Protein AF-A0A261GB96-F1 (afdb_monomer_lite)

Secondary structure (DSSP, 8-state):
---HHHHHHHHHHHHHHHHHHHHHHHHHHHHT---TTTHHHHHHHHHHHHHHHHHHHHHHHHHHHHHH-HHHHHHHHHHHHHHHHHHHHH-----

InterPro domains:
  IPR011701 Major facilitator superfamily [PF07690] (6-87)
  IPR020846 Major facilitator superfamily domain [PS50850] (1-95)
  IPR036259 MFS transporter superfamily [G3DSA:1.20.1250.20] (1-94)
  IPR036259 MFS transporter superfamily [SSF103473] (4-88)

Organism: NCBI:txid1765219

Sequence (95 aa):
MPTTTGMYLFAGIAGLGYAVYSAVDQALLVDVLPNKEEAGKDLGILNLATTLGQMVGPIIMSAIVLSLGYAFAFPISIALAIIGCFFIQIIKNVK

pLDDT: mean 81.46, std 11.26, range [39.0, 93.06]

Radius of gyration: 16.74 Å; chains: 1; bounding box: 38×21×49 Å

Structure (mmCIF, N/CA/C/O backbone):
data_AF-A0A261GB96-F1
#
_entry.id   AF-A0A261GB96-F1
#
loop_
_atom_site.group_PDB
_atom_site.id
_atom_site.type_symbol
_atom_site.label_atom_id
_atom_site.label_alt_id
_atom_site.label_comp_id
_atom_site.label_asym_id
_atom_site.label_entity_id
_atom_site.label_seq_id
_atom_site.pdbx_PDB_ins_code
_atom_site.Cartn_x
_atom_site.Cartn_y
_atom_site.Cartn_z
_atom_site.occupancy
_atom_site.B_iso_or_equiv
_atom_site.auth_seq_id
_atom_site.auth_comp_id
_atom_site.auth_asym_id
_atom_site.auth_atom_id
_atom_site.pdbx_PDB_model_num
ATOM 1 N N . MET A 1 1 ? 9.415 -0.449 -20.858 1.00 54.28 1 MET A N 1
ATOM 2 C CA . MET A 1 1 ? 9.563 0.983 -20.516 1.00 54.28 1 MET A CA 1
ATOM 3 C C . MET A 1 1 ? 8.168 1.529 -20.258 1.00 54.28 1 MET A C 1
ATOM 5 O O . MET A 1 1 ? 7.298 1.232 -21.071 1.00 54.28 1 MET A O 1
ATOM 9 N N . PRO A 1 2 ? 7.908 2.217 -19.136 1.00 63.94 2 PRO A N 1
ATOM 10 C CA . PRO A 1 2 ? 6.594 2.801 -18.887 1.00 63.94 2 PRO A CA 1
ATOM 11 C C . PRO A 1 2 ? 6.275 3.849 -19.958 1.00 63.94 2 PRO A C 1
ATOM 13 O O . PRO A 1 2 ? 7.105 4.703 -20.257 1.00 63.94 2 PRO A O 1
ATOM 16 N N . THR A 1 3 ? 5.093 3.758 -20.564 1.00 85.88 3 THR A N 1
ATOM 17 C CA . THR A 1 3 ? 4.610 4.744 -21.536 1.00 85.88 3 THR A CA 1
ATOM 18 C C . THR A 1 3 ? 3.868 5.857 -20.806 1.00 85.88 3 THR A C 1
ATOM 20 O O . THR A 1 3 ? 3.208 5.612 -19.795 1.00 85.88 3 THR A O 1
ATOM 23 N N . THR A 1 4 ? 3.939 7.086 -21.317 1.00 84.50 4 THR A N 1
ATOM 24 C CA . THR A 1 4 ? 3.271 8.250 -20.712 1.00 84.50 4 THR A CA 1
ATOM 25 C C . THR A 1 4 ? 1.768 8.009 -20.542 1.00 84.50 4 THR A C 1
ATOM 27 O O . THR A 1 4 ? 1.207 8.271 -19.482 1.00 84.50 4 THR A O 1
ATOM 30 N N . THR A 1 5 ? 1.127 7.398 -21.543 1.00 87.44 5 THR A N 1
ATOM 31 C CA . THR A 1 5 ? -0.283 6.981 -21.486 1.00 87.44 5 THR A CA 1
ATOM 32 C C . THR A 1 5 ? -0.547 5.955 -20.382 1.00 87.44 5 THR A C 1
ATOM 34 O O . THR A 1 5 ? -1.534 6.080 -19.660 1.00 87.44 5 THR A O 1
ATOM 37 N N . GLY A 1 6 ? 0.339 4.968 -20.208 1.00 85.00 6 GLY A N 1
ATOM 38 C CA . GLY A 1 6 ? 0.225 3.975 -19.138 1.00 85.00 6 GLY A CA 1
ATOM 39 C C . GLY A 1 6 ? 0.334 4.599 -17.745 1.00 85.00 6 GLY A C 1
ATOM 40 O O . GLY A 1 6 ? -0.400 4.207 -16.843 1.00 85.00 6 GLY A O 1
ATOM 41 N N . MET A 1 7 ? 1.182 5.617 -17.586 1.00 85.69 7 MET A N 1
ATOM 42 C CA . MET A 1 7 ? 1.313 6.359 -16.328 1.00 85.69 7 MET A CA 1
ATOM 43 C C . MET A 1 7 ? 0.076 7.204 -16.010 1.00 85.69 7 MET A C 1
ATOM 45 O O . MET 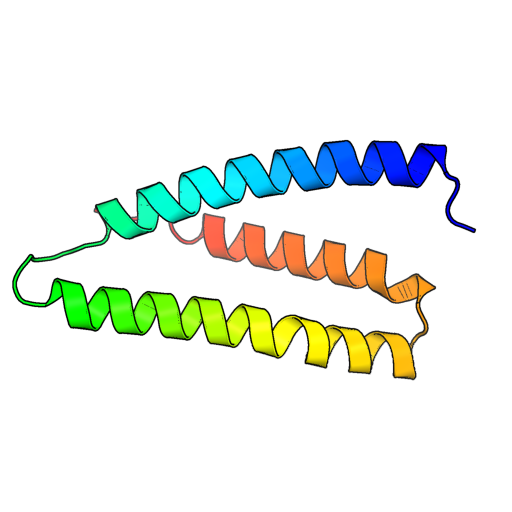A 1 7 ? -0.340 7.236 -14.855 1.00 85.69 7 MET A O 1
ATOM 49 N N . TYR A 1 8 ? -0.561 7.826 -17.007 1.00 89.44 8 TYR A N 1
ATOM 50 C CA . TYR A 1 8 ? -1.824 8.544 -16.793 1.00 89.44 8 TYR A CA 1
ATOM 51 C C . TYR A 1 8 ? -2.977 7.611 -16.407 1.00 89.44 8 TYR A C 1
ATOM 53 O O . TYR A 1 8 ? -3.726 7.915 -15.481 1.00 89.44 8 TYR A O 1
ATOM 61 N N . LEU A 1 9 ? -3.096 6.455 -17.069 1.00 89.12 9 LEU A N 1
ATOM 62 C CA . LEU A 1 9 ? -4.074 5.423 -16.705 1.00 89.12 9 LEU A CA 1
ATOM 63 C C . LEU A 1 9 ? -3.833 4.900 -15.286 1.00 89.12 9 LEU A C 1
ATOM 65 O O . LEU A 1 9 ? -4.770 4.814 -14.493 1.00 89.12 9 LEU A O 1
ATOM 69 N N . PHE A 1 10 ? -2.575 4.604 -14.953 1.00 86.31 10 PHE A N 1
ATOM 70 C CA . PHE A 1 10 ? -2.187 4.194 -13.608 1.00 86.31 10 PHE A CA 1
ATOM 71 C C . PHE A 1 10 ? -2.543 5.262 -12.573 1.00 86.31 10 PHE A C 1
ATOM 73 O O . PHE A 1 10 ? -3.186 4.938 -11.583 1.00 86.31 10 PHE A O 1
ATOM 80 N N . ALA A 1 11 ? -2.195 6.528 -12.813 1.00 86.75 11 ALA A N 1
ATOM 81 C CA . ALA A 1 11 ? -2.509 7.626 -11.905 1.00 86.75 11 ALA A CA 1
ATOM 82 C C . ALA A 1 11 ? -4.022 7.789 -11.692 1.00 86.75 11 ALA A C 1
ATOM 84 O O . ALA A 1 11 ? -4.454 8.000 -10.562 1.00 86.75 11 ALA A O 1
ATOM 85 N N . GLY A 1 12 ? -4.831 7.636 -12.746 1.00 92.44 12 GLY A N 1
ATOM 86 C CA . GLY A 1 12 ? -6.289 7.676 -12.638 1.00 92.44 12 GLY A CA 1
ATOM 87 C C . GLY A 1 12 ? -6.846 6.542 -11.774 1.00 92.44 12 GLY A C 1
ATOM 88 O O . GLY A 1 12 ? -7.605 6.792 -10.840 1.00 92.44 12 GLY A O 1
ATOM 89 N N . ILE A 1 13 ? -6.436 5.299 -12.040 1.00 90.50 13 ILE A N 1
ATOM 90 C CA . ILE A 1 13 ? -6.921 4.121 -11.302 1.00 90.50 13 ILE A CA 1
ATOM 91 C C . ILE A 1 13 ? -6.414 4.133 -9.855 1.00 90.50 13 ILE A C 1
ATOM 93 O O . ILE A 1 13 ? -7.198 3.949 -8.925 1.00 90.50 13 ILE A O 1
ATOM 97 N N . ALA A 1 14 ? -5.117 4.373 -9.657 1.00 86.62 14 ALA A N 1
ATOM 98 C CA . ALA A 1 14 ? -4.504 4.431 -8.336 1.00 86.62 14 ALA A CA 1
ATOM 99 C C . ALA A 1 14 ? -5.071 5.592 -7.511 1.00 86.62 14 ALA A C 1
ATOM 101 O O . ALA A 1 14 ? -5.370 5.407 -6.335 1.00 86.62 14 ALA A O 1
ATOM 102 N N . GLY A 1 15 ? -5.280 6.758 -8.129 1.00 88.50 15 GLY A N 1
ATOM 103 C CA . GLY A 1 15 ? -5.881 7.919 -7.477 1.00 88.50 15 GLY A CA 1
ATOM 104 C C . GLY A 1 15 ? -7.318 7.659 -7.030 1.00 88.50 15 GLY A C 1
ATOM 105 O O . GLY A 1 15 ? -7.653 7.927 -5.879 1.00 88.50 15 GLY A O 1
ATOM 106 N N . LEU A 1 16 ? -8.152 7.075 -7.898 1.00 92.50 16 LEU A N 1
ATOM 107 C CA . LEU A 1 16 ? -9.524 6.705 -7.535 1.00 92.50 16 LEU A CA 1
ATOM 108 C C . LEU A 1 16 ? -9.559 5.646 -6.428 1.00 92.50 16 LEU A C 1
ATOM 110 O O . LEU A 1 16 ? -10.297 5.804 -5.457 1.00 92.50 16 LEU A O 1
ATOM 114 N N . GLY A 1 17 ? -8.744 4.595 -6.541 1.00 87.06 17 GLY A N 1
ATOM 115 C CA . GLY A 1 17 ? -8.657 3.548 -5.522 1.00 87.06 17 GLY A CA 1
ATOM 116 C C . GLY A 1 17 ? -8.215 4.097 -4.166 1.00 87.06 17 GLY A C 1
ATOM 117 O O . GLY A 1 17 ? -8.832 3.793 -3.147 1.00 87.06 17 GLY A O 1
ATOM 118 N N . TYR A 1 18 ? -7.197 4.961 -4.158 1.00 87.69 18 TYR A N 1
ATOM 119 C CA . TYR A 1 18 ? -6.712 5.614 -2.946 1.00 87.69 18 TYR A CA 1
ATOM 120 C C . TYR A 1 18 ? -7.759 6.545 -2.326 1.00 87.69 18 TYR A C 1
ATOM 122 O O . TYR A 1 18 ? -7.935 6.530 -1.111 1.00 87.69 18 TYR A O 1
ATOM 130 N N . ALA A 1 19 ? -8.498 7.308 -3.138 1.00 88.75 19 ALA A N 1
ATOM 131 C CA . ALA A 1 19 ? -9.554 8.191 -2.646 1.00 88.75 19 ALA A CA 1
ATOM 132 C C . ALA A 1 19 ? -10.690 7.411 -1.966 1.00 88.75 19 ALA A C 1
ATOM 134 O O . ALA A 1 19 ? -11.112 7.773 -0.868 1.00 88.75 19 ALA A O 1
ATOM 135 N N . VAL A 1 20 ? -11.151 6.315 -2.581 1.00 89.94 20 VAL A N 1
ATOM 136 C CA . VAL A 1 20 ? -12.183 5.448 -1.986 1.00 89.94 20 VAL A CA 1
ATOM 137 C C . VAL A 1 20 ? -11.670 4.803 -0.701 1.00 89.94 20 VAL A C 1
ATOM 139 O O . VAL A 1 20 ? -12.357 4.849 0.317 1.00 89.94 20 VAL A O 1
ATOM 142 N N . TYR A 1 21 ? -10.453 4.250 -0.725 1.00 85.44 21 TYR A N 1
ATOM 143 C CA . TYR A 1 21 ? -9.830 3.651 0.455 1.00 85.44 21 TYR A CA 1
ATOM 144 C C . TYR A 1 21 ? -9.722 4.656 1.608 1.00 85.44 21 TYR A C 1
ATOM 146 O O . TYR A 1 21 ? -10.183 4.375 2.709 1.00 85.44 21 TYR A O 1
ATOM 154 N N . SER A 1 22 ? -9.181 5.848 1.345 1.00 85.12 22 SER A N 1
ATOM 155 C CA . SER A 1 22 ? -9.003 6.882 2.365 1.00 85.12 22 SER A CA 1
ATOM 156 C C . SER A 1 22 ? -10.331 7.373 2.943 1.00 85.12 22 SER A C 1
ATOM 158 O O . SER A 1 22 ? -10.377 7.697 4.126 1.00 85.12 22 SER A O 1
ATOM 160 N N . ALA A 1 23 ? -11.398 7.446 2.141 1.00 86.88 23 ALA A N 1
ATOM 161 C CA . ALA A 1 23 ? -12.715 7.849 2.630 1.00 86.88 23 ALA A CA 1
ATOM 162 C C . ALA A 1 23 ? -13.313 6.801 3.586 1.00 86.88 23 ALA A C 1
ATOM 164 O O . ALA A 1 23 ? -13.861 7.15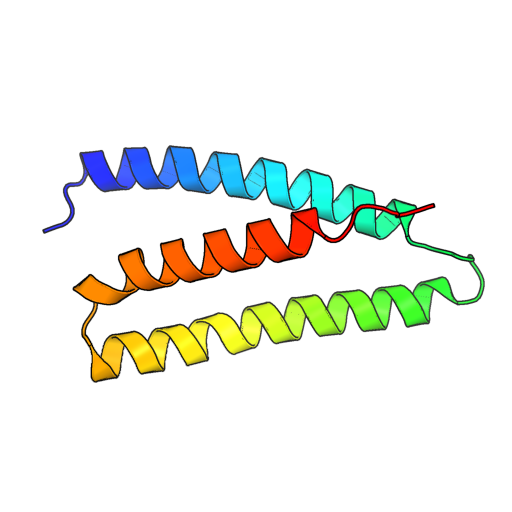7 4.627 1.00 86.88 23 ALA A O 1
ATOM 165 N N . VAL A 1 24 ? -13.177 5.513 3.253 1.00 84.31 24 VAL A N 1
ATOM 166 C CA . VAL A 1 24 ? -13.664 4.406 4.093 1.00 84.31 24 VAL A CA 1
ATOM 167 C C . VAL A 1 24 ? -12.832 4.264 5.368 1.00 84.31 24 VAL A C 1
ATOM 169 O O . VAL A 1 24 ? -13.402 4.084 6.438 1.00 84.31 24 VAL A O 1
ATOM 172 N N . ASP A 1 25 ? -11.507 4.385 5.274 1.00 83.50 25 ASP A N 1
ATOM 173 C CA . ASP A 1 25 ? -10.592 4.319 6.422 1.00 83.50 25 ASP A CA 1
ATOM 174 C C . ASP A 1 25 ? -10.885 5.429 7.445 1.00 83.50 25 ASP A C 1
ATOM 176 O O . ASP A 1 25 ? -11.000 5.161 8.640 1.00 83.50 25 ASP A O 1
ATOM 180 N N . GLN A 1 26 ? -11.123 6.660 6.975 1.00 79.00 26 GLN A N 1
ATOM 181 C CA . GLN A 1 26 ? -11.523 7.766 7.849 1.00 79.00 26 GLN A CA 1
ATOM 182 C C . GLN A 1 26 ? -12.879 7.529 8.519 1.00 79.00 26 GLN A C 1
ATOM 184 O O . GLN A 1 26 ? -13.027 7.842 9.698 1.00 79.00 26 GLN A O 1
ATOM 189 N N . ALA A 1 27 ? -13.858 6.976 7.797 1.00 82.12 27 ALA A N 1
ATOM 190 C CA . ALA A 1 27 ? -15.156 6.639 8.378 1.00 82.12 27 ALA A CA 1
ATOM 191 C C . ALA A 1 27 ? -15.020 5.547 9.453 1.00 82.12 27 ALA A C 1
ATOM 193 O O . ALA A 1 27 ? -15.491 5.731 10.572 1.00 82.12 27 ALA A O 1
ATOM 194 N N . LEU A 1 28 ? -14.286 4.470 9.153 1.00 77.19 28 LEU A N 1
ATOM 195 C CA . LEU A 1 28 ? -13.997 3.388 10.097 1.00 77.19 28 LEU A CA 1
ATOM 196 C C . LEU A 1 28 ? -13.313 3.901 11.359 1.00 77.19 28 LEU A C 1
ATOM 198 O O . LEU A 1 28 ? -13.716 3.526 12.451 1.00 77.19 28 LEU A O 1
ATOM 202 N N . LEU A 1 29 ? -12.309 4.768 11.227 1.00 72.31 29 LEU A N 1
ATOM 203 C CA . LEU A 1 29 ? -11.587 5.340 12.362 1.00 72.31 29 LEU A CA 1
ATOM 204 C C . LEU A 1 29 ? -12.504 6.154 13.291 1.00 72.31 29 LEU A C 1
ATOM 206 O O . LEU A 1 29 ? -12.284 6.172 14.501 1.00 72.31 29 LEU A O 1
ATOM 210 N N . VAL A 1 30 ? -13.530 6.806 12.740 1.00 71.31 30 VAL A N 1
ATOM 211 C CA . VAL A 1 30 ? -14.548 7.514 13.526 1.00 71.31 30 VAL A CA 1
ATOM 212 C C . VAL A 1 30 ? -15.554 6.543 14.150 1.00 71.31 30 VAL A C 1
ATOM 214 O O . VAL A 1 30 ? -15.914 6.731 15.309 1.00 71.31 30 VAL A O 1
ATOM 217 N N . ASP A 1 31 ? -15.972 5.501 13.430 1.00 71.62 31 ASP A N 1
ATOM 218 C CA . ASP A 1 31 ? -16.952 4.515 13.910 1.00 71.62 31 ASP A CA 1
ATOM 219 C C . ASP A 1 31 ? -16.381 3.576 14.989 1.00 71.62 31 ASP A C 1
ATOM 221 O O . ASP A 1 31 ? -17.098 3.180 15.906 1.00 71.62 31 ASP A O 1
ATOM 225 N N . VAL A 1 32 ? -15.084 3.246 14.935 1.00 66.44 32 VAL A N 1
ATOM 226 C CA . VAL A 1 32 ? -14.417 2.384 15.933 1.00 66.44 32 VAL A CA 1
ATOM 227 C C . VAL A 1 32 ? -14.033 3.112 17.216 1.00 66.44 32 VAL A C 1
ATOM 229 O O . VAL A 1 32 ? -13.457 2.479 18.098 1.00 66.44 32 VAL A O 1
ATOM 232 N N . LEU A 1 33 ? -14.314 4.414 17.341 1.00 63.62 33 LEU A N 1
ATOM 233 C CA . LEU A 1 33 ? -14.094 5.161 18.579 1.00 63.62 33 LEU A CA 1
ATOM 234 C C . LEU A 1 33 ? -15.040 4.634 19.672 1.00 63.62 33 LEU A C 1
ATOM 236 O O . LEU A 1 33 ? -16.221 4.986 19.675 1.00 63.62 33 LEU A O 1
ATOM 240 N N . PRO A 1 34 ? -14.555 3.828 20.638 1.00 57.22 34 PRO A N 1
ATOM 241 C CA . PRO A 1 34 ? -15.441 3.066 21.514 1.00 57.22 34 PRO A CA 1
ATOM 242 C C . PRO A 1 34 ? -16.035 3.933 22.628 1.00 57.22 34 PRO A C 1
ATOM 244 O O . PRO A 1 34 ? -17.119 3.644 23.132 1.00 57.22 34 PRO A O 1
ATOM 247 N N . ASN A 1 35 ? -15.313 4.976 23.064 1.00 58.84 35 ASN A N 1
ATOM 248 C CA . ASN A 1 35 ? -15.731 5.824 24.177 1.00 58.84 35 ASN A CA 1
ATOM 249 C C . ASN A 1 35 ? -14.976 7.162 24.230 1.00 58.84 35 ASN A C 1
ATOM 251 O O . ASN A 1 35 ? -13.763 7.215 24.034 1.00 58.84 35 ASN A O 1
ATOM 255 N N . LYS A 1 36 ? -15.674 8.254 24.565 1.00 62.00 36 LYS A N 1
ATOM 256 C CA . LYS A 1 36 ? -15.097 9.616 24.595 1.00 62.00 36 LYS A CA 1
ATOM 257 C C . LYS A 1 36 ? -14.015 9.825 25.665 1.00 62.00 36 LYS A C 1
ATOM 259 O O . LYS A 1 36 ? -13.232 10.759 25.527 1.00 62.00 36 LYS A O 1
ATOM 264 N N . GLU A 1 37 ? -13.950 8.976 26.691 1.00 67.12 37 GLU A N 1
ATOM 265 C CA . GLU A 1 37 ? -12.928 9.053 27.750 1.00 67.12 37 GLU A CA 1
ATOM 266 C C . GLU A 1 37 ? -11.559 8.487 27.327 1.00 67.12 37 GLU A C 1
ATOM 268 O O . GLU A 1 37 ? -10.537 9.031 27.737 1.00 67.12 37 GLU A O 1
ATOM 273 N N . GLU A 1 38 ? -11.511 7.456 26.470 1.00 67.06 38 GLU A N 1
ATOM 274 C CA . GLU A 1 38 ? -10.252 6.855 25.977 1.00 67.06 38 GLU A CA 1
ATOM 275 C C . GLU A 1 38 ? -9.943 7.174 24.503 1.00 67.06 38 GLU A C 1
ATOM 277 O O . GLU A 1 38 ? -8.869 6.831 24.008 1.00 67.06 38 GLU A O 1
ATOM 282 N N . ALA A 1 39 ? -10.829 7.907 23.819 1.00 68.44 39 ALA A N 1
ATOM 283 C CA . ALA A 1 39 ? -10.713 8.266 22.404 1.00 68.44 39 ALA A CA 1
ATOM 284 C C . ALA A 1 39 ? -9.331 8.816 22.013 1.00 68.44 39 ALA A C 1
ATOM 286 O O . ALA A 1 39 ? -8.803 8.469 20.963 1.00 68.44 39 ALA A O 1
ATOM 287 N N . GLY A 1 40 ? -8.707 9.642 22.860 1.00 75.81 40 GLY A N 1
ATOM 288 C CA . GLY A 1 40 ? -7.370 10.179 22.587 1.00 75.81 40 GLY A CA 1
ATOM 289 C C . GLY A 1 40 ? -6.269 9.109 22.564 1.00 75.81 40 GLY A C 1
ATOM 290 O O . GLY A 1 40 ? -5.364 9.183 21.734 1.00 75.81 40 GLY A O 1
ATOM 291 N N . LYS A 1 41 ? -6.357 8.098 23.438 1.00 78.56 41 LYS A N 1
ATOM 292 C CA . LYS A 1 41 ? -5.405 6.978 23.504 1.00 78.56 41 LYS A CA 1
ATOM 293 C C . LYS A 1 41 ? -5.568 6.075 22.283 1.00 78.56 41 LYS A C 1
ATOM 295 O O . LYS A 1 41 ? -4.578 5.759 21.628 1.00 78.56 41 LYS A O 1
ATOM 300 N N . ASP A 1 42 ? -6.807 5.737 21.940 1.00 79.69 42 ASP A N 1
ATOM 301 C CA . ASP A 1 42 ? -7.109 4.835 20.825 1.00 79.69 42 ASP A CA 1
ATOM 302 C C . ASP A 1 42 ? -6.794 5.488 19.473 1.00 79.69 42 ASP A C 1
ATOM 304 O O . ASP A 1 42 ? -6.119 4.885 18.637 1.00 79.69 42 ASP A O 1
ATOM 308 N N . LEU A 1 43 ? -7.153 6.765 19.287 1.00 80.06 43 LEU A N 1
ATOM 309 C CA . LEU A 1 43 ? -6.741 7.547 18.115 1.00 80.06 43 LEU A CA 1
ATOM 310 C C . LEU A 1 43 ? -5.224 7.707 18.032 1.00 80.06 43 LEU A C 1
ATOM 312 O O . LEU A 1 43 ? -4.670 7.718 16.932 1.00 80.06 43 LEU A O 1
ATOM 316 N N . GLY A 1 44 ? -4.542 7.831 19.173 1.00 84.31 44 GLY A N 1
ATOM 317 C CA . GLY A 1 44 ? -3.083 7.856 19.235 1.00 84.31 44 GLY A CA 1
ATOM 318 C C . GLY A 1 44 ? -2.462 6.550 18.734 1.00 84.31 44 GLY A C 1
ATOM 319 O O . GLY A 1 44 ? -1.530 6.587 17.930 1.00 84.31 44 GLY A O 1
ATOM 320 N N . ILE A 1 45 ? -3.009 5.401 19.144 1.00 85.56 45 ILE A N 1
ATOM 321 C CA . ILE A 1 45 ? -2.562 4.073 18.695 1.00 85.56 45 ILE A CA 1
ATOM 322 C C . ILE A 1 45 ? -2.844 3.877 17.201 1.00 85.56 45 ILE A C 1
ATOM 324 O O . ILE A 1 45 ? -1.953 3.435 16.472 1.00 85.56 45 ILE A O 1
ATOM 328 N N . LEU A 1 46 ? -4.039 4.246 16.729 1.00 82.00 46 LEU A N 1
ATOM 329 C CA . LEU A 1 46 ? -4.396 4.167 15.309 1.00 82.00 46 LEU A CA 1
ATOM 330 C C . LEU A 1 46 ? -3.463 5.032 14.450 1.00 82.00 46 LEU A C 1
ATOM 332 O O . LEU A 1 46 ? -2.903 4.548 13.468 1.00 82.00 46 LEU A O 1
ATOM 336 N N . ASN A 1 47 ? -3.206 6.280 14.852 1.00 85.50 47 ASN A N 1
ATOM 337 C CA . ASN A 1 47 ? -2.270 7.152 14.137 1.00 85.50 47 ASN A CA 1
ATOM 338 C C . ASN A 1 47 ? -0.831 6.626 14.163 1.00 85.50 47 ASN A C 1
ATOM 340 O O . ASN A 1 47 ? -0.127 6.725 13.153 1.00 85.50 47 ASN A O 1
ATOM 344 N N . LEU A 1 48 ? -0.383 6.054 15.286 1.00 90.38 48 LEU A N 1
ATOM 345 C CA . LEU A 1 48 ? 0.921 5.394 15.375 1.00 90.38 48 LEU A CA 1
ATOM 346 C C . LEU A 1 48 ? 1.017 4.231 14.386 1.00 90.38 48 LEU A C 1
ATOM 348 O O . LEU A 1 48 ? 1.996 4.157 13.647 1.00 90.38 48 LEU A O 1
ATOM 352 N N . ALA A 1 49 ? 0.006 3.363 14.323 1.00 87.75 49 ALA A N 1
ATOM 353 C CA . ALA A 1 49 ? -0.026 2.244 13.384 1.00 87.75 49 ALA A CA 1
ATOM 354 C C . ALA A 1 49 ? 0.033 2.723 11.923 1.00 87.75 49 ALA A C 1
ATOM 356 O O . ALA A 1 49 ? 0.860 2.234 11.149 1.00 87.75 49 ALA A O 1
ATOM 357 N N . THR A 1 50 ? -0.764 3.734 11.563 1.00 86.88 50 THR A N 1
ATOM 358 C CA . THR A 1 50 ? -0.749 4.338 10.221 1.00 86.88 50 THR A CA 1
ATOM 359 C C . THR A 1 50 ? 0.615 4.942 9.888 1.00 86.88 50 THR A C 1
ATOM 361 O O . THR A 1 50 ? 1.168 4.684 8.816 1.00 86.88 50 THR A O 1
ATOM 364 N N . THR A 1 51 ? 1.200 5.697 10.819 1.00 90.50 51 THR A N 1
ATOM 365 C CA . THR A 1 51 ? 2.511 6.340 10.6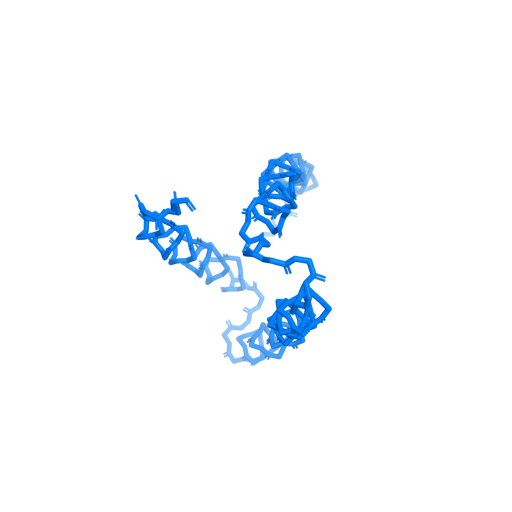37 1.00 90.50 51 THR A CA 1
ATOM 366 C C . THR A 1 51 ? 3.620 5.303 10.473 1.00 90.50 51 THR A C 1
ATOM 368 O O . THR A 1 51 ? 4.443 5.416 9.564 1.00 90.50 51 THR A O 1
ATOM 371 N N . LEU A 1 52 ? 3.623 4.260 11.308 1.00 90.31 52 LEU A N 1
ATOM 372 C CA . LEU A 1 52 ? 4.573 3.153 11.208 1.00 90.31 52 LEU A CA 1
ATOM 373 C C . LEU A 1 52 ? 4.450 2.443 9.857 1.00 90.31 52 LEU A C 1
ATOM 375 O O . LEU A 1 52 ? 5.467 2.194 9.212 1.00 90.31 52 LEU A O 1
ATOM 379 N N . GLY A 1 53 ? 3.228 2.179 9.387 1.00 87.88 53 GLY A N 1
ATOM 380 C CA . GLY A 1 53 ? 2.993 1.586 8.070 1.00 87.88 53 GLY A CA 1
ATOM 381 C C . GLY A 1 53 ? 3.573 2.431 6.932 1.00 87.88 53 GLY A C 1
ATOM 382 O O . GLY A 1 53 ? 4.319 1.915 6.094 1.00 87.88 53 GLY A O 1
ATOM 383 N N . GLN A 1 54 ? 3.301 3.740 6.934 1.00 88.12 54 GLN A N 1
ATOM 384 C CA . GLN A 1 54 ? 3.845 4.670 5.936 1.00 88.12 54 GLN A CA 1
ATOM 385 C C . GLN A 1 54 ? 5.373 4.782 6.004 1.00 88.12 54 GLN A C 1
ATOM 387 O O . GLN A 1 54 ? 6.016 4.936 4.970 1.00 88.12 54 GLN A O 1
ATOM 392 N N . MET A 1 55 ? 5.969 4.662 7.191 1.00 93.06 55 MET A N 1
ATOM 393 C CA . MET A 1 55 ? 7.424 4.687 7.364 1.00 93.06 55 MET A CA 1
ATOM 394 C C . MET A 1 55 ? 8.093 3.401 6.857 1.00 93.06 55 MET A C 1
ATOM 396 O O . MET A 1 55 ? 9.155 3.452 6.236 1.00 93.06 55 MET A O 1
ATOM 400 N N . VAL A 1 56 ? 7.476 2.244 7.101 1.00 91.25 56 VAL A N 1
ATOM 401 C CA . VAL A 1 56 ? 8.015 0.935 6.704 1.00 91.25 56 VAL A CA 1
ATOM 402 C C . VAL A 1 56 ? 7.890 0.702 5.193 1.00 91.25 56 VAL A C 1
ATOM 404 O O . VAL A 1 56 ? 8.761 0.060 4.601 1.00 91.25 56 VAL A O 1
ATOM 407 N N . GLY A 1 57 ? 6.867 1.265 4.541 1.00 88.19 57 GLY A N 1
ATOM 408 C CA . GLY A 1 57 ? 6.631 1.116 3.100 1.00 88.19 57 GLY A CA 1
ATOM 409 C C . GLY A 1 57 ? 7.854 1.442 2.222 1.00 88.19 57 GLY A C 1
ATOM 410 O O . GLY A 1 57 ? 8.319 0.563 1.491 1.00 88.19 57 GLY A O 1
ATOM 411 N N . PRO A 1 58 ? 8.432 2.657 2.303 1.00 90.56 58 PRO A N 1
ATOM 412 C CA . PRO A 1 58 ? 9.631 3.034 1.557 1.00 90.56 58 PRO A CA 1
ATOM 413 C C . PRO A 1 58 ? 10.855 2.171 1.872 1.00 90.56 58 PRO A C 1
ATOM 415 O O . PRO A 1 58 ? 11.662 1.925 0.980 1.00 90.56 58 PRO A O 1
ATOM 418 N N . ILE A 1 59 ? 10.995 1.685 3.109 1.00 92.19 59 ILE A N 1
ATOM 419 C CA . ILE A 1 59 ? 12.121 0.829 3.517 1.00 92.19 59 ILE A CA 1
ATOM 420 C C . ILE A 1 59 ? 12.041 -0.517 2.792 1.00 92.19 59 ILE A C 1
ATOM 422 O O . ILE A 1 59 ? 13.015 -0.945 2.168 1.00 92.19 59 ILE A O 1
ATOM 426 N N . ILE A 1 60 ? 10.865 -1.151 2.816 1.00 89.75 60 ILE A N 1
ATOM 427 C CA . ILE A 1 60 ? 10.610 -2.405 2.098 1.00 89.75 60 ILE A CA 1
ATOM 428 C C . ILE A 1 60 ? 10.791 -2.192 0.592 1.00 89.75 60 ILE A C 1
ATOM 430 O O . ILE A 1 60 ? 11.477 -2.974 -0.066 1.00 89.75 60 ILE A O 1
ATOM 434 N N . MET A 1 61 ? 10.231 -1.106 0.049 1.00 88.69 61 MET A N 1
ATOM 435 C CA . MET A 1 61 ? 10.341 -0.790 -1.374 1.00 88.69 61 MET A CA 1
ATOM 436 C C . MET A 1 61 ? 11.795 -0.571 -1.805 1.00 88.69 61 MET A C 1
ATOM 438 O O . MET A 1 61 ? 12.221 -1.099 -2.829 1.00 88.69 61 MET A O 1
ATOM 442 N N . SER A 1 62 ? 12.577 0.160 -1.010 1.00 90.56 62 SER A N 1
ATOM 443 C CA . SER A 1 62 ? 14.001 0.389 -1.261 1.00 90.56 62 SER A CA 1
ATOM 444 C C . SER A 1 62 ? 14.778 -0.929 -1.305 1.00 90.56 62 SER A C 1
ATOM 446 O O . SER A 1 62 ? 15.496 -1.189 -2.271 1.00 90.56 62 SER A O 1
ATOM 448 N N . ALA A 1 63 ? 14.567 -1.813 -0.325 1.00 90.25 63 ALA A N 1
ATOM 449 C CA . ALA A 1 63 ? 15.211 -3.126 -0.288 1.00 90.25 63 ALA A CA 1
ATOM 450 C C . ALA A 1 63 ? 14.861 -3.990 -1.515 1.00 90.25 63 ALA A C 1
ATOM 452 O O . ALA A 1 63 ? 15.735 -4.646 -2.089 1.00 90.25 63 ALA A O 1
ATOM 453 N N . ILE A 1 64 ? 13.600 -3.961 -1.956 1.00 89.50 64 ILE A N 1
ATOM 454 C CA . ILE A 1 64 ? 13.141 -4.669 -3.160 1.00 89.50 64 ILE A CA 1
ATOM 455 C C . ILE A 1 64 ? 13.816 -4.107 -4.413 1.00 89.50 64 ILE A C 1
ATOM 457 O O . ILE A 1 64 ? 14.350 -4.866 -5.220 1.00 89.50 64 ILE A O 1
ATOM 461 N N . VAL A 1 65 ? 13.817 -2.784 -4.584 1.00 90.12 65 VAL A N 1
ATOM 462 C CA . VAL A 1 65 ? 14.386 -2.144 -5.778 1.00 90.12 65 VAL A CA 1
ATOM 463 C C . VAL A 1 65 ? 15.896 -2.370 -5.860 1.00 90.12 65 VAL A C 1
ATOM 465 O O . VAL A 1 65 ? 16.400 -2.633 -6.950 1.00 90.12 65 VAL A O 1
ATOM 468 N N . LEU A 1 66 ? 16.610 -2.324 -4.731 1.00 91.19 66 LEU A N 1
ATOM 469 C CA . LEU A 1 66 ? 18.056 -2.564 -4.679 1.00 91.19 66 LEU A CA 1
ATOM 470 C C . LEU A 1 66 ? 18.441 -4.017 -5.002 1.00 91.19 66 LEU A C 1
ATOM 472 O O . LEU A 1 66 ? 19.519 -4.244 -5.543 1.00 91.19 66 LEU A O 1
ATOM 476 N N . SER A 1 67 ? 17.585 -4.991 -4.682 1.00 89.38 67 SER A N 1
ATOM 477 C CA . SER A 1 67 ? 17.880 -6.423 -4.859 1.00 89.38 67 SER A CA 1
ATOM 478 C C . SER A 1 67 ? 17.361 -7.006 -6.176 1.00 89.38 67 SER A C 1
ATOM 480 O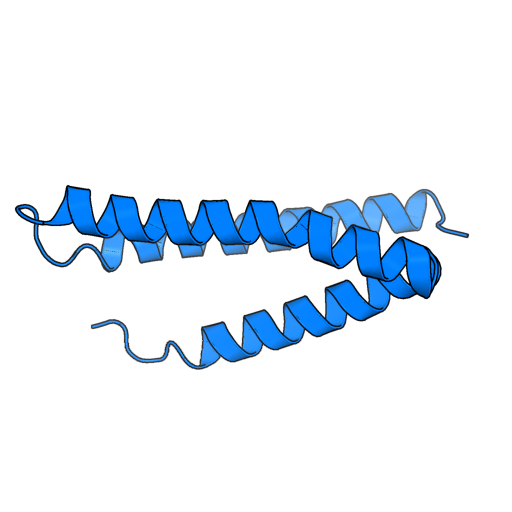 O . SER A 1 67 ? 18.058 -7.789 -6.817 1.00 89.38 67 SER A O 1
ATOM 482 N N . LEU A 1 68 ? 16.148 -6.632 -6.588 1.00 87.06 68 LEU A N 1
ATOM 483 C CA . LEU A 1 68 ? 15.434 -7.216 -7.731 1.00 87.06 68 LEU A CA 1
ATOM 484 C C . LEU A 1 68 ? 15.288 -6.235 -8.904 1.00 87.06 68 LEU A C 1
ATOM 486 O O . LEU A 1 68 ? 14.941 -6.637 -10.014 1.00 87.06 68 LEU A O 1
ATOM 490 N N . GLY A 1 69 ? 15.564 -4.948 -8.685 1.00 85.69 69 GLY A N 1
ATOM 491 C CA . GLY A 1 69 ? 15.405 -3.895 -9.681 1.00 85.69 69 GLY A CA 1
ATOM 492 C C . GLY A 1 69 ? 13.984 -3.327 -9.757 1.00 85.69 69 GLY A C 1
ATOM 493 O O . GLY A 1 69 ? 12.999 -3.912 -9.305 1.00 85.69 69 GLY A O 1
ATOM 494 N N . TYR A 1 70 ? 13.864 -2.154 -10.383 1.00 82.19 70 TYR A N 1
ATOM 495 C CA . TYR A 1 70 ? 12.618 -1.377 -10.438 1.00 82.19 70 TYR A CA 1
ATOM 496 C C . TYR A 1 70 ? 11.463 -2.094 -11.163 1.00 82.19 70 TYR A C 1
ATOM 498 O O . TYR A 1 70 ? 10.296 -1.846 -10.876 1.00 82.19 70 TYR A O 1
ATOM 506 N N . ALA A 1 71 ? 11.768 -3.024 -12.075 1.00 81.56 71 ALA A N 1
ATOM 507 C CA . ALA A 1 71 ? 10.750 -3.797 -12.789 1.00 81.56 71 ALA A CA 1
ATOM 508 C C . ALA A 1 71 ? 9.886 -4.658 -11.847 1.00 81.56 71 ALA A C 1
ATOM 510 O O . ALA A 1 71 ? 8.699 -4.844 -12.113 1.00 81.56 71 ALA A O 1
ATOM 511 N N . PHE A 1 72 ? 10.453 -5.132 -10.732 1.00 82.69 72 PHE A N 1
ATOM 512 C CA . PHE A 1 72 ? 9.748 -5.954 -9.746 1.00 82.69 72 PHE A CA 1
ATOM 513 C C . PHE A 1 72 ? 9.014 -5.133 -8.677 1.00 82.69 72 PHE A C 1
ATOM 515 O O . PHE A 1 72 ? 8.158 -5.677 -7.979 1.00 82.69 72 PHE A O 1
ATOM 522 N N . ALA A 1 73 ? 9.256 -3.821 -8.598 1.00 83.12 73 ALA A N 1
ATOM 523 C CA . ALA A 1 73 ? 8.582 -2.938 -7.648 1.00 83.12 73 ALA A CA 1
ATOM 524 C C . ALA A 1 73 ? 7.055 -2.948 -7.837 1.00 83.12 73 ALA A C 1
ATOM 526 O O . ALA A 1 73 ? 6.309 -3.055 -6.864 1.00 83.12 73 ALA A O 1
ATOM 527 N N . PHE A 1 74 ? 6.581 -2.901 -9.088 1.00 81.94 74 PHE A N 1
ATOM 528 C CA . PHE A 1 74 ? 5.147 -2.866 -9.391 1.00 81.94 74 PHE A CA 1
ATOM 529 C C . PHE A 1 74 ? 4.443 -4.206 -9.120 1.00 81.94 74 PHE A C 1
ATOM 531 O O . PHE A 1 74 ? 3.462 -4.191 -8.377 1.00 81.94 74 PHE A O 1
ATOM 538 N N . PRO A 1 75 ? 4.917 -5.369 -9.624 1.00 87.44 75 PRO A N 1
ATOM 539 C CA . PRO A 1 75 ? 4.302 -6.659 -9.306 1.00 87.44 75 PRO A CA 1
ATOM 540 C C . PRO A 1 75 ? 4.242 -6.950 -7.802 1.00 87.44 75 PRO A C 1
ATOM 542 O O . PRO A 1 75 ? 3.214 -7.410 -7.310 1.00 87.44 75 PRO A O 1
ATOM 545 N N . ILE A 1 76 ? 5.313 -6.645 -7.058 1.00 87.38 76 ILE A N 1
ATOM 546 C CA . ILE A 1 76 ? 5.360 -6.889 -5.609 1.00 87.38 76 ILE A CA 1
ATOM 547 C C . ILE A 1 76 ? 4.415 -5.940 -4.867 1.00 87.38 76 ILE A C 1
ATOM 549 O O . ILE A 1 76 ? 3.696 -6.382 -3.973 1.00 87.38 76 ILE A O 1
ATOM 553 N N . SER A 1 77 ? 4.338 -4.668 -5.276 1.00 85.62 77 SER A N 1
ATOM 554 C CA . SER A 1 77 ? 3.347 -3.721 -4.739 1.00 85.62 77 SER A CA 1
ATOM 555 C C . SER A 1 77 ? 1.918 -4.217 -4.941 1.00 85.62 77 SER A C 1
ATOM 557 O O . SER A 1 77 ? 1.108 -4.149 -4.022 1.00 85.62 77 SER A O 1
ATOM 559 N N . ILE A 1 78 ? 1.611 -4.751 -6.128 1.00 86.69 78 ILE A N 1
ATOM 560 C CA . ILE A 1 78 ? 0.289 -5.307 -6.438 1.00 86.69 78 ILE A CA 1
ATOM 561 C C . ILE A 1 78 ? -0.003 -6.518 -5.544 1.00 86.69 78 ILE A C 1
ATOM 563 O O . ILE A 1 78 ? -1.083 -6.598 -4.963 1.00 86.69 78 ILE A O 1
ATOM 567 N N . ALA A 1 79 ? 0.956 -7.432 -5.379 1.00 90.25 79 ALA A N 1
ATOM 568 C CA . ALA A 1 79 ? 0.798 -8.590 -4.501 1.00 90.25 79 ALA A CA 1
ATOM 569 C C . ALA A 1 79 ? 0.557 -8.172 -3.038 1.00 90.25 79 ALA A C 1
ATOM 571 O O . ALA A 1 79 ? -0.364 -8.679 -2.399 1.00 90.25 79 ALA A O 1
ATOM 572 N N . LEU A 1 80 ? 1.325 -7.204 -2.527 1.00 87.44 80 LEU A N 1
ATOM 573 C CA . LEU A 1 80 ? 1.137 -6.652 -1.182 1.00 87.44 80 LEU A CA 1
ATOM 574 C C . LEU A 1 80 ? -0.224 -5.969 -1.020 1.00 87.44 80 LE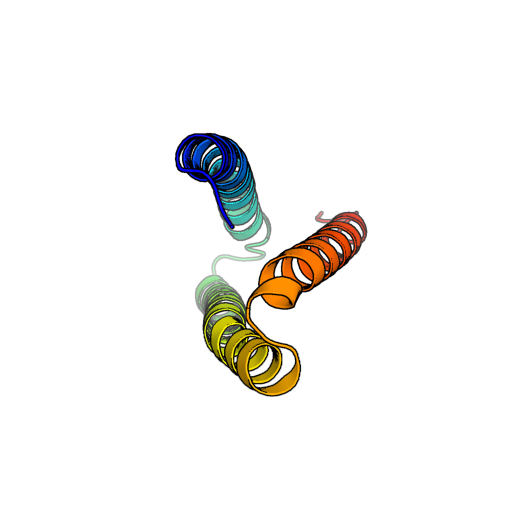U A C 1
ATOM 576 O O . LEU A 1 80 ? -0.873 -6.156 0.007 1.00 87.44 80 LEU A O 1
ATOM 580 N N . ALA A 1 81 ? -0.690 -5.232 -2.030 1.00 86.56 81 ALA A N 1
ATOM 581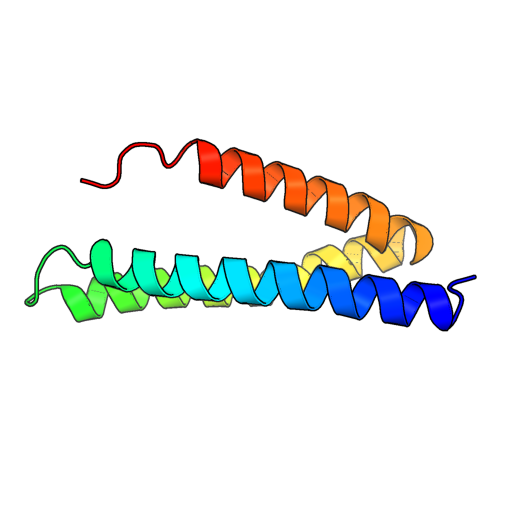 C CA . ALA A 1 81 ? -2.010 -4.608 -2.010 1.00 86.56 81 ALA A CA 1
ATOM 582 C C . ALA A 1 81 ? -3.141 -5.651 -1.965 1.00 86.56 81 ALA A C 1
ATOM 584 O O . ALA A 1 81 ? -4.103 -5.479 -1.219 1.00 86.56 81 ALA A O 1
ATOM 585 N N . ILE A 1 82 ? -3.013 -6.758 -2.706 1.00 88.88 82 ILE A N 1
ATOM 586 C CA . ILE A 1 82 ? -3.978 -7.870 -2.668 1.00 88.88 82 ILE A CA 1
ATOM 587 C C . ILE A 1 82 ? -3.988 -8.530 -1.285 1.00 88.88 82 ILE A C 1
ATOM 589 O O . ILE A 1 82 ? -5.063 -8.783 -0.741 1.00 88.88 82 ILE A O 1
ATOM 593 N N . ILE A 1 83 ? -2.812 -8.764 -0.692 1.00 88.56 83 ILE A N 1
ATOM 594 C CA . ILE A 1 83 ? -2.703 -9.286 0.678 1.00 88.56 83 ILE A CA 1
ATOM 595 C C . ILE A 1 83 ? -3.394 -8.326 1.653 1.00 88.56 83 ILE A C 1
ATOM 597 O O . ILE A 1 83 ? -4.233 -8.761 2.436 1.00 88.56 83 ILE A O 1
ATOM 601 N N . GLY A 1 84 ? -3.119 -7.023 1.563 1.00 84.38 84 GLY A N 1
ATOM 602 C CA . GLY A 1 84 ? -3.783 -6.007 2.382 1.00 84.38 84 GLY A CA 1
ATOM 603 C C . GLY A 1 84 ? -5.307 -6.028 2.230 1.00 84.38 84 GLY A C 1
ATOM 604 O O . GLY A 1 84 ? -6.027 -6.030 3.225 1.00 84.38 84 GLY A O 1
ATOM 605 N N . CYS A 1 85 ? -5.808 -6.143 0.998 1.00 84.38 85 CYS A N 1
ATOM 606 C CA . CYS A 1 85 ? -7.239 -6.268 0.726 1.00 84.38 85 CYS A CA 1
ATOM 607 C C . CYS A 1 85 ? -7.846 -7.514 1.393 1.00 84.38 85 CYS A C 1
ATOM 609 O O . CYS A 1 85 ? -8.916 -7.432 1.995 1.00 84.38 85 CYS A O 1
ATOM 611 N N . PHE A 1 86 ? -7.140 -8.646 1.362 1.00 86.94 86 PHE A N 1
ATOM 612 C CA . PHE A 1 86 ? -7.572 -9.870 2.035 1.00 86.94 86 PHE A CA 1
ATOM 613 C C . PHE A 1 86 ? -7.640 -9.703 3.561 1.00 86.94 86 PHE A C 1
ATOM 615 O O . PHE A 1 86 ? -8.616 -10.117 4.184 1.00 86.94 86 PHE A O 1
ATOM 622 N N . PHE A 1 87 ? -6.651 -9.038 4.167 1.00 83.44 87 PHE A N 1
ATOM 623 C CA . PHE A 1 87 ? -6.678 -8.709 5.597 1.00 83.44 87 PHE A CA 1
ATOM 624 C C . PHE A 1 87 ? -7.859 -7.799 5.956 1.00 83.44 87 PHE A C 1
ATOM 626 O O . PHE A 1 87 ? -8.530 -8.045 6.956 1.00 83.44 87 PHE A O 1
ATOM 633 N N . ILE A 1 88 ? -8.168 -6.803 5.121 1.00 79.88 88 ILE A N 1
ATOM 634 C CA . ILE A 1 88 ? -9.330 -5.924 5.324 1.00 79.88 88 ILE A CA 1
ATOM 635 C C . ILE A 1 88 ? -10.640 -6.717 5.231 1.00 79.88 88 ILE A C 1
ATOM 637 O O . ILE A 1 88 ? -11.534 -6.520 6.047 1.00 79.88 88 ILE A O 1
ATOM 641 N N . GLN A 1 89 ? -10.760 -7.670 4.302 1.00 76.44 89 GLN A N 1
ATOM 642 C CA . GLN A 1 89 ? -11.950 -8.528 4.198 1.00 76.44 89 GLN A CA 1
ATOM 643 C C . GLN A 1 89 ? -12.186 -9.416 5.432 1.00 76.44 89 GLN A C 1
ATOM 645 O O . GLN A 1 89 ? -13.319 -9.847 5.664 1.00 76.44 89 GLN A O 1
ATOM 650 N N . ILE A 1 90 ? -11.143 -9.701 6.218 1.00 73.88 90 ILE A N 1
ATOM 651 C CA . ILE A 1 90 ? -11.251 -10.437 7.486 1.00 73.88 90 ILE A CA 1
ATOM 652 C C . ILE A 1 90 ? -11.837 -9.552 8.599 1.00 73.88 90 ILE A C 1
ATOM 654 O O . ILE A 1 90 ? -12.406 -10.082 9.557 1.00 73.88 90 ILE A O 1
ATOM 658 N N . ILE A 1 91 ? -11.810 -8.222 8.450 1.00 68.75 91 ILE A N 1
ATOM 659 C CA . ILE A 1 91 ? -12.490 -7.262 9.333 1.00 68.75 91 ILE A CA 1
ATOM 660 C C . ILE A 1 91 ? -14.001 -7.313 9.043 1.00 68.75 91 ILE A C 1
ATOM 662 O O . ILE A 1 91 ? -14.601 -6.407 8.478 1.00 68.75 91 ILE A O 1
ATOM 666 N N . LYS A 1 92 ? -14.633 -8.444 9.371 1.00 53.47 92 LYS A N 1
ATOM 667 C CA . LYS A 1 92 ? -16.051 -8.723 9.096 1.00 53.47 92 LYS A CA 1
ATOM 668 C C . LYS A 1 92 ? -16.984 -8.448 10.271 1.00 53.47 92 LYS A C 1
ATOM 670 O O . LYS A 1 92 ? -18.182 -8.664 10.142 1.00 53.47 92 LYS A O 1
ATOM 675 N N . ASN A 1 93 ? -16.467 -7.992 11.406 1.00 46.03 93 ASN A N 1
ATOM 676 C CA . ASN A 1 93 ? -17.290 -7.617 12.551 1.00 46.03 93 ASN A CA 1
ATOM 677 C C . ASN A 1 93 ? -16.687 -6.405 13.246 1.00 46.03 93 ASN A C 1
ATOM 679 O O . ASN A 1 93 ? -15.941 -6.535 14.213 1.00 46.03 93 ASN A O 1
ATOM 683 N N . VAL A 1 94 ? -17.037 -5.234 12.732 1.00 48.78 94 VAL A N 1
ATOM 684 C CA . VAL A 1 94 ? -17.047 -4.019 13.536 1.00 48.78 94 VAL A CA 1
ATOM 685 C C . VAL A 1 94 ? -18.491 -3.884 14.012 1.00 48.78 94 VAL A C 1
ATOM 687 O O . VAL A 1 94 ? -19.403 -3.824 13.187 1.00 48.78 94 VAL A O 1
ATOM 690 N N . LYS A 1 95 ? -18.694 -4.017 15.322 1.00 39.00 95 LYS A N 1
ATOM 691 C CA . LYS A 1 95 ? -19.967 -3.721 15.982 1.00 39.00 95 LYS A CA 1
ATOM 692 C C . LYS A 1 95 ? -20.015 -2.244 16.315 1.00 39.00 95 LYS A C 1
ATOM 694 O O . LYS A 1 95 ? -18.943 -1.742 16.713 1.00 39.00 95 LYS A O 1
#

Foldseek 3Di:
DQDPVNVVVCCVVVVVVVVVVVVVVVVVLVLLQPDPVCSVVSVVVVVVVVVVVVVVVVVVLVVCCVPPNPVVSVVVVVVVVVVVVVVVVVPPDDD